Protein AF-A0A9E3TH53-F1 (afdb_monomer)

Sequence (120 aa):
MERDLADSEAEGLSPDWRMNIAYNAALQAATAALAAAGYRASRDQHHYRVIQSLRETLRIDVQTANTFDAFRKKRNVTGYERIGLVSDADAEAMRALAVILRDDVVTWLKKNHTDLLKGP

pLDDT: mean 90.31, std 11.86, range [47.09, 98.12]

Solvent-accessible surface area (backbone atoms only — not comparable to full-atom values): 6551 Å² total; per-residue (Å²): 73,70,66,31,52,57,59,33,67,46,85,92,60,51,32,56,53,22,24,52,33,11,46,50,15,28,51,46,33,37,44,49,48,40,42,73,74,73,47,78,68,57,83,72,64,35,68,61,49,33,50,57,46,35,47,72,72,74,58,51,55,70,65,62,44,48,54,54,52,48,52,56,52,51,55,61,52,47,72,76,81,43,85,79,82,46,43,65,66,52,18,50,51,37,36,53,51,20,52,52,45,39,54,52,40,54,52,48,38,63,72,77,40,53,73,78,70,54,72,134

Structure (mmCIF, N/CA/C/O backbone):
data_AF-A0A9E3TH53-F1
#
_entry.id   AF-A0A9E3TH53-F1
#
loop_
_atom_site.group_PDB
_atom_site.id
_atom_site.type_symbol
_atom_site.label_atom_id
_atom_site.label_alt_id
_atom_site.label_comp_id
_atom_site.label_asym_id
_atom_site.label_entity_id
_atom_site.label_seq_id
_atom_site.pdbx_PDB_ins_code
_atom_site.Cartn_x
_atom_site.Cartn_y
_atom_site.Cartn_z
_atom_site.occupancy
_atom_site.B_iso_or_equiv
_atom_site.auth_seq_id
_atom_site.auth_comp_id
_atom_site.auth_asym_id
_atom_site.auth_atom_id
_atom_site.pdbx_PDB_model_num
ATOM 1 N N . MET A 1 1 ? -1.826 -10.739 -2.058 1.00 86.12 1 MET A N 1
ATOM 2 C CA . MET A 1 1 ? -2.607 -9.497 -2.199 1.00 86.12 1 MET A CA 1
ATOM 3 C C . MET A 1 1 ? -4.096 -9.794 -2.308 1.00 86.12 1 MET A C 1
ATOM 5 O O . MET A 1 1 ? -4.820 -9.266 -1.486 1.00 86.12 1 MET A O 1
ATOM 9 N N . GLU A 1 2 ? -4.548 -10.686 -3.202 1.00 91.06 2 GLU A N 1
ATOM 10 C CA . GLU A 1 2 ? -5.984 -11.026 -3.350 1.00 91.06 2 GLU A CA 1
ATOM 11 C C . GLU A 1 2 ? -6.641 -11.532 -2.062 1.00 91.06 2 GLU A C 1
ATOM 13 O O . GLU A 1 2 ? -7.667 -11.006 -1.651 1.00 91.06 2 GLU A O 1
ATOM 18 N N . ARG A 1 3 ? -6.013 -12.510 -1.390 1.00 94.19 3 ARG A N 1
ATOM 19 C CA . ARG A 1 3 ? -6.506 -13.035 -0.109 1.00 94.19 3 ARG A CA 1
ATOM 20 C C . ARG A 1 3 ? -6.667 -11.918 0.922 1.00 94.19 3 ARG A C 1
ATOM 22 O O . ARG A 1 3 ? -7.729 -11.773 1.494 1.00 94.19 3 ARG A O 1
ATOM 29 N N . ASP A 1 4 ? -5.629 -11.107 1.107 1.00 93.44 4 ASP A N 1
ATOM 30 C CA . ASP A 1 4 ? -5.655 -10.025 2.089 1.00 93.44 4 ASP A CA 1
ATOM 31 C C . ASP A 1 4 ? -6.715 -8.957 1.720 1.00 93.44 4 ASP A C 1
ATOM 33 O O . ASP A 1 4 ? -7.422 -8.473 2.594 1.00 93.44 4 ASP A O 1
ATOM 37 N N . LEU A 1 5 ? -6.918 -8.619 0.439 1.00 93.19 5 LEU A N 1
ATOM 38 C CA . LEU A 1 5 ? -8.022 -7.728 0.041 1.00 93.19 5 LEU A CA 1
ATOM 39 C C . LEU A 1 5 ? -9.395 -8.310 0.404 1.00 93.19 5 LEU A C 1
ATOM 41 O O . LEU A 1 5 ? -10.224 -7.579 0.943 1.00 93.19 5 LEU A O 1
ATOM 45 N N . ALA A 1 6 ? -9.613 -9.604 0.166 1.00 93.50 6 ALA A N 1
ATOM 46 C CA . ALA A 1 6 ? -10.859 -10.277 0.528 1.00 93.50 6 ALA A CA 1
ATOM 47 C C . ALA A 1 6 ? -11.051 -10.351 2.054 1.00 93.50 6 ALA A C 1
ATOM 49 O O . ALA A 1 6 ? -12.108 -10.000 2.571 1.00 93.50 6 ALA A O 1
ATOM 50 N N . ASP A 1 7 ? -10.007 -10.731 2.790 1.00 93.06 7 ASP A N 1
ATOM 51 C CA . ASP A 1 7 ? -10.038 -10.841 4.251 1.00 93.06 7 ASP A CA 1
ATOM 52 C C . ASP A 1 7 ? -10.275 -9.478 4.919 1.00 93.06 7 ASP A C 1
ATOM 54 O O . ASP A 1 7 ? -10.874 -9.409 5.990 1.00 93.06 7 ASP A O 1
ATOM 58 N N . SER A 1 8 ? -9.845 -8.375 4.289 1.00 93.19 8 SER A N 1
ATOM 59 C CA . SER A 1 8 ? -10.056 -7.018 4.814 1.00 93.19 8 SER A CA 1
ATOM 60 C C . SER A 1 8 ? -11.531 -6.593 4.865 1.00 93.19 8 SER A C 1
ATOM 62 O O . SER A 1 8 ? -11.848 -5.595 5.511 1.00 93.19 8 SER A O 1
ATOM 64 N N . GLU A 1 9 ? -12.430 -7.347 4.226 1.00 92.25 9 GLU A N 1
ATOM 65 C CA . GLU A 1 9 ? -13.881 -7.119 4.223 1.00 92.25 9 GLU A CA 1
ATOM 66 C C . GLU A 1 9 ? -14.646 -8.056 5.163 1.00 92.25 9 GLU A C 1
ATOM 68 O O . GLU A 1 9 ? -15.870 -7.961 5.249 1.00 92.25 9 GLU A O 1
ATOM 73 N N . ALA A 1 10 ? -13.961 -8.954 5.878 1.00 93.00 10 ALA A N 1
ATOM 74 C CA . ALA A 1 10 ? -14.636 -9.897 6.758 1.00 93.00 10 ALA A CA 1
ATOM 75 C C . ALA A 1 10 ? -15.443 -9.176 7.856 1.00 93.00 10 ALA A C 1
ATOM 77 O O . ALA A 1 10 ? -14.973 -8.234 8.506 1.00 93.00 10 ALA A O 1
ATOM 78 N N . GLU A 1 11 ? -16.671 -9.649 8.075 1.00 90.69 11 GLU A N 1
ATOM 79 C CA . GLU A 1 11 ? -17.563 -9.111 9.098 1.00 90.69 11 GLU A CA 1
ATOM 80 C C . GLU A 1 11 ? -16.969 -9.276 10.505 1.00 90.69 11 GLU A C 1
ATOM 82 O O . GLU A 1 11 ? -16.278 -10.248 10.814 1.00 90.69 11 GLU A O 1
ATOM 87 N N . GLY A 1 12 ? -17.241 -8.307 11.381 1.00 91.19 12 GLY A N 1
ATOM 88 C CA . GLY A 1 12 ? -16.764 -8.321 12.768 1.00 91.19 12 GLY A CA 1
ATOM 89 C C . GLY A 1 12 ? -15.309 -7.878 12.963 1.00 91.19 12 GLY A C 1
ATOM 90 O O . GLY A 1 12 ? -14.857 -7.792 14.106 1.00 91.19 12 GLY A O 1
ATOM 91 N N . LEU A 1 13 ? -14.575 -7.544 11.896 1.00 91.81 13 LEU A N 1
ATOM 92 C CA . LEU A 1 13 ? -13.237 -6.966 12.019 1.00 91.81 13 LEU A CA 1
ATOM 93 C C . LEU A 1 13 ? -13.280 -5.504 12.481 1.00 91.81 13 LEU A C 1
ATOM 95 O O . LEU A 1 13 ? -13.976 -4.659 11.906 1.00 91.81 13 LEU A O 1
ATOM 99 N N . SER A 1 14 ? -12.440 -5.178 13.468 1.00 92.25 14 SER A N 1
ATOM 100 C CA . SER A 1 14 ? -12.214 -3.784 13.852 1.00 92.25 14 SER A CA 1
ATOM 101 C C . SER A 1 14 ? -11.596 -2.987 12.691 1.00 92.25 14 SER A C 1
ATOM 103 O O . SER A 1 14 ? -10.918 -3.569 11.833 1.00 92.25 14 SER A O 1
ATOM 105 N N . PRO A 1 15 ? -11.774 -1.654 12.657 1.00 93.06 15 PRO A N 1
ATOM 106 C CA . PRO A 1 15 ? -11.142 -0.812 11.642 1.00 93.06 15 PRO A CA 1
ATOM 107 C C . PRO A 1 15 ? -9.618 -0.989 11.594 1.00 93.06 15 PRO A C 1
ATOM 109 O O . PRO A 1 15 ? -9.043 -1.063 10.510 1.00 93.06 15 PRO A O 1
ATOM 112 N N . ASP A 1 16 ? -8.963 -1.144 12.751 1.00 91.56 16 ASP A N 1
ATOM 113 C CA . ASP A 1 16 ? -7.524 -1.408 12.839 1.00 91.56 16 ASP A CA 1
ATOM 114 C C . ASP A 1 16 ? -7.123 -2.680 12.080 1.00 91.56 16 ASP A C 1
ATOM 116 O O . ASP A 1 16 ? -6.144 -2.678 11.330 1.00 91.56 16 ASP A O 1
ATOM 120 N N . TRP A 1 17 ? -7.881 -3.770 12.245 1.00 93.62 17 TRP A N 1
ATOM 121 C CA . TRP A 1 17 ? -7.606 -5.026 11.549 1.00 93.62 17 TRP A CA 1
ATOM 122 C C . TRP A 1 17 ? -7.847 -4.909 10.051 1.00 93.62 17 TRP A C 1
ATOM 124 O O . TRP A 1 17 ? -6.968 -5.296 9.278 1.00 93.62 17 TRP A O 1
ATOM 134 N N . ARG A 1 18 ? -8.968 -4.312 9.634 1.00 95.62 18 ARG A N 1
ATOM 135 C CA . ARG A 1 18 ? -9.259 -4.085 8.210 1.00 95.62 18 ARG A CA 1
ATOM 136 C C . ARG A 1 18 ? -8.170 -3.255 7.537 1.00 95.62 18 ARG A C 1
ATOM 138 O O . ARG A 1 18 ? -7.629 -3.671 6.513 1.00 95.62 18 ARG A O 1
ATOM 145 N N . MET A 1 19 ? -7.75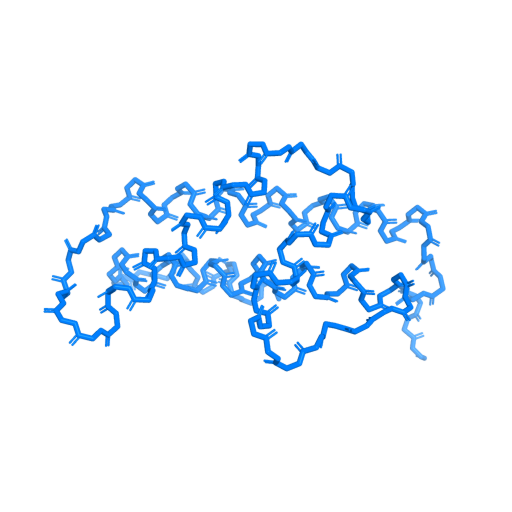9 -2.148 8.162 1.00 95.56 19 MET A N 1
ATOM 146 C CA . MET A 1 19 ? -6.664 -1.308 7.669 1.00 95.56 19 MET A CA 1
ATOM 147 C C . MET A 1 19 ? -5.343 -2.085 7.588 1.00 95.56 19 MET A C 1
ATOM 149 O O . MET A 1 19 ? -4.640 -1.998 6.584 1.00 95.56 19 MET A O 1
ATOM 153 N N . ASN A 1 20 ? -4.991 -2.860 8.619 1.00 94.94 20 ASN A N 1
ATOM 154 C CA . ASN A 1 20 ? -3.742 -3.627 8.647 1.00 94.94 20 ASN A CA 1
ATOM 155 C C . ASN A 1 20 ? -3.683 -4.709 7.567 1.00 94.94 20 ASN A C 1
ATOM 157 O O . ASN A 1 20 ? -2.631 -4.914 6.958 1.00 94.94 20 ASN A O 1
ATOM 161 N N . ILE A 1 21 ? -4.796 -5.399 7.333 1.00 96.50 21 ILE A N 1
ATOM 162 C CA . ILE A 1 21 ? -4.896 -6.434 6.309 1.00 96.50 21 ILE A CA 1
ATOM 163 C C . ILE A 1 21 ? -4.823 -5.791 4.912 1.00 96.50 21 ILE A C 1
ATOM 165 O O . ILE A 1 21 ? -3.999 -6.206 4.095 1.00 96.50 21 ILE A O 1
ATOM 169 N N . ALA A 1 22 ? -5.574 -4.712 4.663 1.00 97.81 22 ALA A N 1
ATOM 170 C CA . ALA A 1 22 ? -5.500 -3.960 3.408 1.00 97.81 22 ALA A CA 1
ATOM 171 C C . ALA A 1 22 ? -4.088 -3.402 3.137 1.00 97.81 22 ALA A C 1
ATOM 173 O O . ALA A 1 22 ? -3.561 -3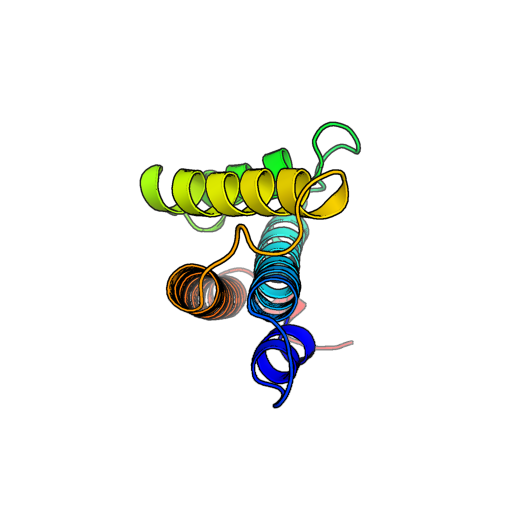.506 2.027 1.00 97.81 22 ALA A O 1
ATOM 174 N N . TYR A 1 23 ? -3.423 -2.878 4.170 1.00 97.62 23 TYR A N 1
ATOM 175 C CA . TYR A 1 23 ? -2.035 -2.425 4.094 1.00 97.62 23 TYR A CA 1
ATOM 176 C C . TYR A 1 23 ? -1.084 -3.556 3.666 1.00 97.62 23 TYR A C 1
ATOM 178 O O . TYR A 1 23 ? -0.212 -3.347 2.819 1.00 97.62 23 TYR A O 1
ATOM 186 N N . ASN A 1 24 ? -1.247 -4.765 4.216 1.00 97.44 24 ASN A N 1
ATOM 187 C CA . ASN A 1 24 ? -0.433 -5.921 3.831 1.00 97.44 24 ASN A CA 1
ATOM 188 C C . ASN A 1 24 ? -0.648 -6.305 2.362 1.00 97.44 24 ASN A C 1
ATOM 190 O O . ASN A 1 24 ? 0.327 -6.609 1.669 1.00 97.44 24 ASN A O 1
ATOM 194 N N . ALA A 1 25 ? -1.888 -6.231 1.865 1.00 97.94 25 ALA A N 1
ATOM 195 C CA . ALA A 1 25 ? -2.185 -6.471 0.458 1.00 97.94 25 ALA A CA 1
ATOM 196 C C . ALA A 1 25 ? -1.428 -5.493 -0.456 1.00 97.94 25 ALA A C 1
ATOM 198 O O . ALA A 1 25 ? -0.743 -5.923 -1.389 1.00 97.94 25 ALA A O 1
ATOM 199 N N . ALA A 1 26 ? -1.491 -4.196 -0.140 1.00 98.06 26 ALA A N 1
ATOM 200 C CA . ALA A 1 26 ? -0.787 -3.145 -0.870 1.00 98.06 26 ALA A CA 1
ATOM 201 C C . ALA A 1 26 ? 0.740 -3.333 -0.825 1.00 98.06 26 ALA A C 1
ATOM 203 O O . ALA A 1 26 ? 1.429 -3.185 -1.836 1.00 98.06 26 ALA A O 1
ATOM 204 N N . LEU A 1 27 ? 1.288 -3.708 0.338 1.00 97.75 27 LEU A N 1
ATOM 205 C CA . LEU A 1 27 ? 2.727 -3.918 0.499 1.00 97.75 27 LEU A CA 1
ATOM 206 C C . LEU A 1 27 ? 3.213 -5.121 -0.319 1.00 97.75 27 LEU A C 1
ATOM 208 O O . LEU A 1 27 ? 4.291 -5.069 -0.914 1.00 97.75 27 LEU A O 1
ATOM 212 N N . GLN A 1 28 ? 2.422 -6.194 -0.381 1.00 97.25 28 GLN A N 1
ATOM 213 C CA . GLN A 1 28 ? 2.717 -7.349 -1.229 1.00 97.25 28 GLN A CA 1
ATOM 214 C C . GLN A 1 28 ? 2.689 -6.981 -2.715 1.00 97.25 28 GLN A C 1
ATOM 216 O O . GLN A 1 28 ? 3.577 -7.414 -3.447 1.00 97.25 28 GLN A O 1
ATOM 221 N N . ALA A 1 29 ? 1.728 -6.161 -3.156 1.00 97.06 29 ALA A N 1
ATOM 222 C CA . ALA A 1 29 ? 1.682 -5.662 -4.531 1.00 97.06 29 ALA A CA 1
ATOM 223 C C . ALA A 1 29 ? 2.941 -4.851 -4.876 1.00 97.06 29 ALA A C 1
ATOM 225 O O . ALA A 1 29 ? 3.623 -5.142 -5.858 1.00 97.06 29 ALA A O 1
ATOM 226 N N . ALA A 1 30 ? 3.322 -3.911 -4.009 1.00 97.38 30 ALA A N 1
ATOM 227 C CA . ALA A 1 30 ? 4.533 -3.116 -4.182 1.00 97.38 30 ALA A CA 1
ATOM 228 C C . ALA A 1 30 ? 5.814 -3.969 -4.190 1.00 97.38 30 ALA A C 1
ATOM 230 O O . ALA A 1 30 ? 6.712 -3.754 -5.004 1.00 97.38 30 ALA A O 1
ATOM 231 N N . THR A 1 31 ? 5.886 -4.978 -3.319 1.00 97.00 31 THR A N 1
ATOM 232 C CA . THR A 1 31 ? 7.018 -5.915 -3.264 1.00 97.00 31 THR A CA 1
ATOM 233 C C . THR A 1 31 ? 7.111 -6.753 -4.537 1.00 97.00 31 THR A C 1
ATOM 235 O O . THR A 1 31 ? 8.211 -6.961 -5.045 1.00 97.00 31 THR A O 1
ATOM 238 N N . ALA A 1 32 ? 5.975 -7.208 -5.073 1.00 95.50 32 ALA A N 1
ATOM 239 C CA . ALA A 1 32 ? 5.928 -7.954 -6.327 1.00 95.50 32 ALA A CA 1
ATOM 240 C C . ALA A 1 32 ? 6.414 -7.101 -7.506 1.00 95.50 32 ALA A C 1
ATOM 242 O O . ALA A 1 32 ? 7.239 -7.569 -8.286 1.00 95.50 32 ALA A O 1
ATOM 243 N N . ALA A 1 33 ? 5.979 -5.840 -7.597 1.00 96.31 33 ALA A N 1
ATOM 244 C CA . ALA A 1 33 ? 6.461 -4.914 -8.621 1.00 96.31 33 ALA A CA 1
ATOM 245 C C . ALA A 1 33 ? 7.976 -4.680 -8.522 1.00 96.31 33 ALA A C 1
ATOM 247 O O . ALA A 1 33 ? 8.678 -4.715 -9.531 1.00 96.31 33 ALA A O 1
ATOM 248 N N . LEU A 1 34 ? 8.498 -4.497 -7.304 1.00 96.75 34 LEU A N 1
ATOM 249 C CA . LEU A 1 34 ? 9.933 -4.330 -7.079 1.00 96.75 34 LEU A CA 1
ATOM 250 C C . LEU A 1 34 ? 10.736 -5.572 -7.497 1.00 96.75 34 LEU A 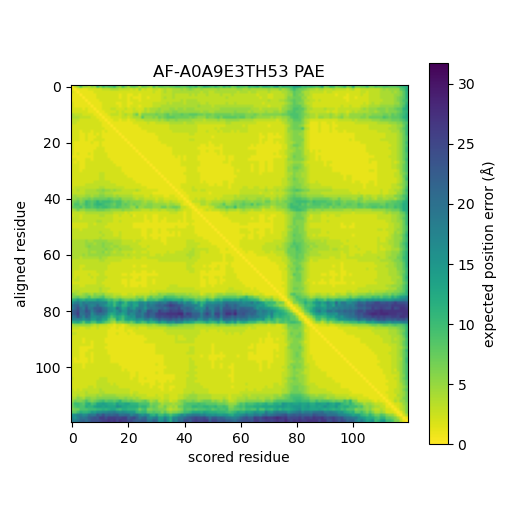C 1
ATOM 252 O O . LEU A 1 34 ? 11.770 -5.445 -8.152 1.00 96.75 34 LEU A O 1
ATOM 256 N N . ALA A 1 35 ? 10.246 -6.761 -7.139 1.00 95.69 35 ALA A N 1
ATOM 257 C CA . ALA A 1 35 ? 10.872 -8.029 -7.497 1.00 95.69 35 ALA A CA 1
ATOM 258 C C . ALA A 1 35 ? 10.847 -8.279 -9.010 1.00 95.69 35 ALA A C 1
ATOM 260 O O . ALA A 1 35 ? 11.862 -8.674 -9.576 1.00 95.69 35 ALA A O 1
ATOM 261 N N . ALA A 1 36 ? 9.723 -7.998 -9.672 1.00 95.25 36 ALA A N 1
ATOM 262 C CA . ALA A 1 36 ? 9.590 -8.106 -11.123 1.00 95.25 36 ALA A CA 1
ATOM 263 C C . ALA A 1 36 ? 10.519 -7.138 -11.871 1.00 95.25 36 ALA A C 1
ATOM 265 O O . ALA A 1 36 ? 11.073 -7.495 -12.907 1.00 95.25 36 ALA A O 1
ATOM 266 N N . ALA A 1 37 ? 10.778 -5.958 -11.300 1.00 94.50 37 ALA A N 1
ATOM 267 C CA . ALA A 1 37 ? 11.792 -5.031 -11.799 1.00 94.50 37 ALA A CA 1
ATOM 268 C C . ALA A 1 37 ? 13.245 -5.509 -11.563 1.00 94.50 37 ALA A C 1
ATOM 270 O O . ALA A 1 37 ? 14.181 -4.811 -11.943 1.00 94.50 37 ALA A O 1
ATOM 271 N N . GLY A 1 38 ? 13.456 -6.676 -10.942 1.00 95.19 38 GLY A N 1
ATOM 272 C CA . GLY A 1 38 ? 14.775 -7.268 -10.703 1.00 95.19 38 GLY A CA 1
ATOM 273 C C . GLY A 1 38 ? 15.456 -6.811 -9.411 1.00 95.19 38 GLY A C 1
ATOM 274 O O . GLY A 1 38 ? 16.648 -7.055 -9.224 1.00 95.19 38 GLY A O 1
ATOM 275 N N . TYR A 1 39 ? 14.725 -6.160 -8.503 1.00 95.75 39 TYR A N 1
ATOM 276 C CA . TYR A 1 39 ? 15.283 -5.588 -7.279 1.00 95.75 39 TYR A CA 1
ATOM 277 C C . TYR A 1 39 ? 14.705 -6.221 -6.013 1.00 95.75 39 TYR A C 1
ATOM 279 O O . TYR A 1 39 ? 13.636 -6.827 -5.990 1.00 95.75 39 TYR A O 1
ATOM 287 N N . ARG A 1 40 ? 15.409 -6.022 -4.897 1.00 93.56 40 ARG A N 1
ATOM 288 C CA . ARG A 1 40 ? 14.936 -6.375 -3.558 1.00 93.56 40 ARG A CA 1
ATOM 289 C C . ARG A 1 40 ? 15.243 -5.237 -2.598 1.00 93.56 40 ARG A C 1
ATOM 291 O O . ARG A 1 40 ? 16.359 -4.724 -2.579 1.00 93.56 40 ARG A O 1
ATOM 298 N N . ALA A 1 41 ? 14.271 -4.863 -1.773 1.00 93.12 41 ALA A N 1
ATOM 299 C CA . ALA A 1 41 ? 14.501 -3.873 -0.731 1.00 93.12 41 ALA A CA 1
ATOM 300 C C . ALA A 1 41 ? 15.458 -4.419 0.344 1.00 93.12 41 ALA A C 1
ATOM 302 O O . ALA A 1 41 ? 15.344 -5.575 0.766 1.00 93.12 41 ALA A O 1
ATOM 303 N N . SER A 1 42 ? 16.364 -3.558 0.817 1.00 90.81 42 SER A N 1
ATOM 304 C CA . SER A 1 42 ? 17.184 -3.807 2.010 1.00 90.81 42 SER A CA 1
ATOM 305 C C . SER A 1 42 ? 16.310 -4.173 3.221 1.00 90.81 42 SER A C 1
ATOM 307 O O . SER A 1 42 ? 15.116 -3.859 3.275 1.00 90.81 42 SER A O 1
ATOM 309 N N . ARG A 1 43 ? 16.913 -4.859 4.200 1.00 86.38 43 ARG A N 1
ATOM 310 C CA . ARG A 1 43 ? 16.241 -5.229 5.456 1.00 86.38 43 ARG A CA 1
ATOM 311 C C . ARG A 1 43 ? 15.984 -4.015 6.353 1.00 86.38 43 ARG A C 1
ATOM 313 O O . ARG A 1 43 ? 15.009 -4.020 7.099 1.00 86.38 43 ARG A O 1
ATOM 320 N N . ASP A 1 44 ? 16.821 -2.980 6.279 1.00 90.69 44 ASP A N 1
ATOM 321 C CA . ASP A 1 44 ? 16.584 -1.734 7.011 1.00 90.69 44 ASP A CA 1
ATOM 322 C C . ASP A 1 44 ? 15.404 -0.970 6.395 1.00 90.69 44 ASP A C 1
ATOM 324 O O . ASP A 1 44 ? 15.299 -0.850 5.174 1.00 90.69 44 ASP A O 1
ATOM 328 N N 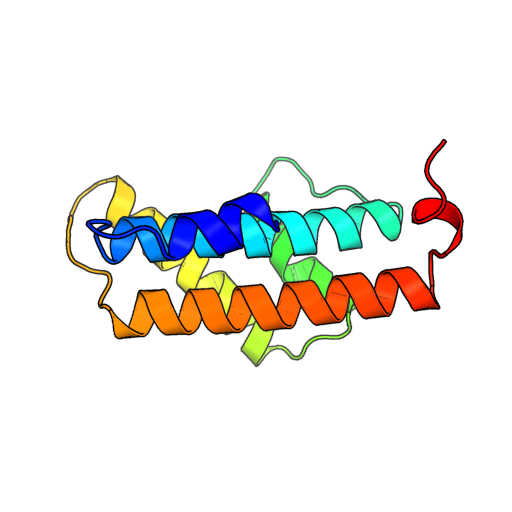. GLN A 1 45 ? 14.502 -0.455 7.237 1.00 89.00 45 GLN A N 1
ATOM 329 C CA . GLN A 1 45 ? 13.352 0.342 6.788 1.00 89.00 45 GLN A CA 1
ATOM 330 C C . GLN A 1 45 ? 12.573 -0.322 5.634 1.00 89.00 45 GLN A C 1
ATOM 332 O O . GLN A 1 45 ? 12.111 0.347 4.709 1.00 89.00 45 GLN A O 1
ATOM 337 N N . HIS A 1 46 ? 12.433 -1.653 5.689 1.00 93.19 46 HIS A N 1
ATOM 338 C CA . HIS A 1 46 ? 11.980 -2.478 4.568 1.00 93.19 46 HIS A CA 1
ATOM 339 C C . HIS A 1 46 ? 10.694 -1.953 3.911 1.00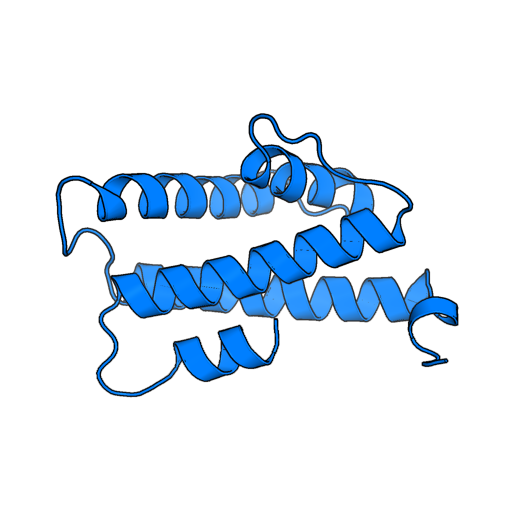 93.19 46 HIS A C 1
ATOM 341 O O . HIS A 1 46 ? 10.674 -1.691 2.711 1.00 93.19 46 HIS A O 1
ATOM 347 N N . HIS A 1 47 ? 9.645 -1.713 4.705 1.00 95.94 47 HIS A N 1
ATOM 348 C CA . HIS A 1 47 ? 8.356 -1.232 4.196 1.00 95.94 47 HIS A CA 1
ATOM 349 C C . HIS A 1 47 ? 8.480 0.137 3.525 1.00 95.94 47 HIS A C 1
ATOM 351 O O . HIS A 1 47 ? 7.941 0.343 2.445 1.00 95.94 47 HIS A O 1
ATOM 357 N N . TYR A 1 48 ? 9.214 1.062 4.146 1.00 95.62 48 TYR A N 1
ATOM 358 C CA . TYR A 1 48 ? 9.429 2.393 3.588 1.00 95.62 48 TYR A CA 1
ATOM 359 C C . TYR A 1 48 ? 10.114 2.307 2.220 1.00 95.62 48 TYR A C 1
ATOM 361 O O . TYR A 1 48 ? 9.654 2.920 1.261 1.00 95.62 48 TYR A O 1
ATOM 369 N N . ARG A 1 49 ? 11.169 1.491 2.099 1.00 96.25 49 ARG A N 1
ATOM 370 C CA . ARG A 1 49 ? 11.895 1.313 0.833 1.00 96.25 49 ARG A CA 1
ATOM 371 C C . ARG A 1 49 ? 11.025 0.675 -0.249 1.00 96.25 49 ARG A C 1
ATOM 373 O O . ARG A 1 49 ? 11.065 1.128 -1.389 1.00 96.25 49 ARG A O 1
ATOM 380 N N . VAL A 1 50 ? 10.221 -0.329 0.105 1.00 97.56 50 VAL A N 1
ATOM 381 C CA . VAL A 1 50 ? 9.255 -0.940 -0.822 1.00 97.56 50 VAL A CA 1
ATOM 382 C C . VAL A 1 50 ? 8.248 0.103 -1.318 1.00 97.56 50 VAL A C 1
ATOM 384 O O . VAL A 1 50 ? 8.056 0.224 -2.523 1.00 97.56 50 VAL A O 1
ATOM 387 N N . ILE A 1 51 ? 7.668 0.912 -0.426 1.00 97.31 51 ILE A N 1
ATOM 388 C CA . ILE A 1 51 ? 6.705 1.962 -0.797 1.00 97.31 51 ILE A CA 1
ATOM 389 C C . ILE A 1 51 ? 7.350 2.995 -1.727 1.00 97.31 51 ILE A C 1
ATOM 391 O O . ILE A 1 51 ? 6.799 3.306 -2.779 1.00 97.31 51 ILE A O 1
ATOM 395 N N . GLN A 1 52 ? 8.535 3.504 -1.381 1.00 96.31 52 GLN A N 1
ATOM 396 C CA . GLN A 1 52 ? 9.213 4.512 -2.203 1.00 96.31 52 GLN A CA 1
ATOM 397 C C . GLN A 1 52 ? 9.581 3.986 -3.591 1.00 96.31 52 GLN A C 1
ATOM 399 O O . GLN A 1 52 ? 9.550 4.745 -4.558 1.00 96.31 52 GLN A O 1
ATOM 404 N N . SER A 1 53 ? 9.867 2.688 -3.713 1.00 96.69 53 SER A N 1
ATOM 405 C CA . SER A 1 53 ? 10.202 2.084 -5.003 1.00 96.69 53 SER A CA 1
ATOM 406 C C . SER A 1 53 ? 9.073 2.149 -6.034 1.00 96.69 53 SER A C 1
ATOM 408 O O . SER A 1 53 ? 9.352 2.153 -7.231 1.00 96.69 53 SER A O 1
ATOM 410 N N . LEU A 1 54 ? 7.815 2.291 -5.599 1.00 96.69 54 LEU A N 1
ATOM 411 C CA . LEU A 1 54 ? 6.666 2.426 -6.498 1.00 96.69 54 LEU A CA 1
ATOM 412 C C . LEU A 1 54 ? 6.762 3.655 -7.409 1.00 96.69 54 LEU A C 1
ATOM 414 O O . LEU A 1 54 ? 6.242 3.648 -8.523 1.00 96.69 54 LEU A O 1
ATOM 418 N N . ARG A 1 55 ? 7.456 4.707 -6.961 1.00 96.19 55 ARG A N 1
ATOM 419 C CA . ARG A 1 55 ? 7.709 5.909 -7.769 1.00 96.19 55 ARG A CA 1
ATOM 420 C C . ARG A 1 55 ? 8.642 5.631 -8.948 1.00 96.19 55 ARG A C 1
ATOM 422 O O . ARG A 1 55 ? 8.601 6.348 -9.943 1.00 96.19 55 ARG A O 1
ATOM 429 N N . GLU A 1 56 ? 9.459 4.586 -8.852 1.00 94.69 56 GLU A N 1
ATOM 430 C CA . GLU A 1 56 ? 10.354 4.159 -9.926 1.00 94.69 56 GLU A CA 1
ATOM 431 C C . GLU A 1 56 ? 9.725 3.074 -10.801 1.00 94.69 56 GLU A C 1
ATOM 433 O O . GLU A 1 56 ? 9.842 3.145 -12.023 1.00 94.69 56 GLU A O 1
ATOM 438 N N . THR A 1 57 ? 9.022 2.106 -10.202 1.00 93.62 57 THR A N 1
ATOM 439 C CA . THR A 1 57 ? 8.419 0.981 -10.936 1.00 93.62 57 THR A CA 1
ATOM 440 C C . THR A 1 57 ? 7.123 1.376 -11.642 1.00 93.62 57 THR A C 1
ATOM 442 O O . THR A 1 57 ? 7.022 1.274 -12.864 1.00 93.62 57 THR A O 1
ATOM 445 N N . LEU A 1 58 ? 6.145 1.871 -10.882 1.00 93.62 58 LEU A N 1
ATOM 446 C CA . LEU A 1 58 ? 4.808 2.237 -11.361 1.00 93.62 58 LEU A CA 1
ATOM 447 C C . LEU A 1 58 ? 4.686 3.716 -11.735 1.00 93.62 58 LEU A C 1
ATOM 449 O O . LEU A 1 58 ? 3.666 4.117 -12.283 1.00 93.62 58 LEU A O 1
ATOM 453 N N . ARG A 1 59 ? 5.707 4.532 -11.440 1.00 94.81 59 ARG A N 1
ATOM 454 C CA . ARG A 1 59 ? 5.676 5.992 -11.636 1.00 94.81 59 ARG A CA 1
ATOM 455 C C . ARG A 1 59 ? 4.508 6.671 -10.909 1.00 94.81 59 ARG A C 1
ATOM 457 O O . ARG A 1 59 ? 4.016 7.695 -11.376 1.00 94.81 59 ARG A O 1
ATOM 464 N N . ILE A 1 60 ? 4.096 6.130 -9.755 1.00 94.81 60 ILE A N 1
ATOM 465 C CA . ILE A 1 60 ? 3.088 6.789 -8.914 1.00 94.81 60 ILE A CA 1
ATOM 466 C C . ILE A 1 60 ? 3.588 8.163 -8.465 1.00 94.81 60 ILE A C 1
ATOM 468 O O . ILE A 1 60 ? 4.792 8.389 -8.289 1.00 94.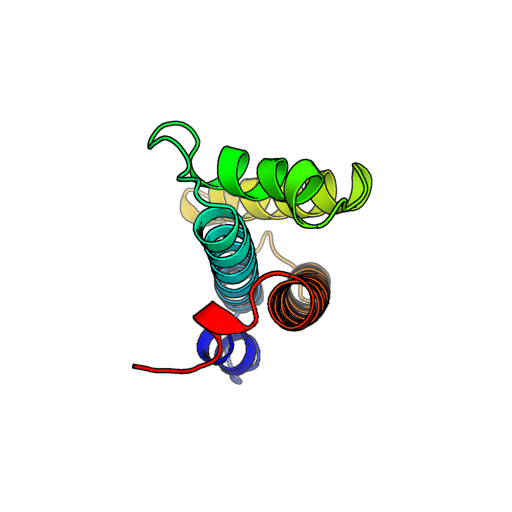81 60 ILE A O 1
ATOM 472 N N . ASP A 1 61 ? 2.656 9.080 -8.244 1.00 95.31 61 ASP A N 1
ATOM 473 C CA . ASP A 1 61 ? 2.983 10.411 -7.770 1.00 95.31 61 ASP A CA 1
ATOM 474 C C . ASP A 1 61 ? 3.434 10.401 -6.293 1.00 95.31 61 ASP A C 1
ATOM 476 O O . ASP A 1 61 ? 3.236 9.451 -5.526 1.00 95.31 61 ASP A O 1
ATOM 480 N N . VAL A 1 62 ? 4.070 11.501 -5.888 1.00 94.00 62 VAL A N 1
ATOM 481 C CA . VAL A 1 62 ? 4.606 11.673 -4.531 1.00 94.00 62 VAL A CA 1
ATOM 482 C C . VAL A 1 62 ? 3.505 11.640 -3.470 1.00 94.00 62 VAL A C 1
ATOM 484 O O . VAL A 1 62 ? 3.750 11.136 -2.375 1.00 94.00 62 VAL A O 1
ATOM 487 N N . GLN A 1 63 ? 2.306 12.148 -3.766 1.00 95.12 63 GLN A N 1
ATOM 488 C CA . GLN A 1 63 ? 1.212 12.171 -2.796 1.00 95.12 63 GLN A CA 1
ATOM 489 C C . GLN A 1 63 ? 0.687 10.765 -2.540 1.00 95.12 63 GLN A C 1
ATOM 491 O O . GLN A 1 63 ? 0.534 10.394 -1.380 1.00 95.12 63 GLN A O 1
ATOM 496 N N . THR A 1 64 ? 0.522 9.940 -3.574 1.00 95.00 64 THR A N 1
ATOM 497 C CA . THR A 1 64 ? 0.139 8.529 -3.399 1.00 95.00 64 THR A CA 1
ATOM 498 C C . THR A 1 64 ? 1.159 7.772 -2.539 1.00 95.00 64 THR A C 1
ATOM 500 O O . THR A 1 64 ? 0.785 7.088 -1.582 1.00 95.00 64 THR A O 1
ATOM 503 N N . ALA A 1 65 ? 2.459 7.954 -2.798 1.00 95.81 65 ALA A N 1
ATOM 504 C CA . ALA A 1 65 ? 3.514 7.343 -1.985 1.00 95.81 65 ALA A CA 1
ATOM 505 C C . ALA A 1 65 ? 3.503 7.841 -0.524 1.00 95.81 65 ALA A C 1
ATOM 507 O O . ALA A 1 65 ? 3.688 7.052 0.406 1.00 95.81 65 ALA A O 1
ATOM 508 N N . ASN A 1 66 ? 3.260 9.138 -0.308 1.00 95.56 66 ASN A N 1
ATOM 509 C CA . ASN A 1 66 ? 3.171 9.734 1.026 1.00 95.56 66 ASN A CA 1
ATOM 510 C C . ASN A 1 66 ? 1.945 9.241 1.800 1.00 95.56 66 ASN A C 1
ATOM 512 O O . ASN A 1 66 ? 2.068 8.927 2.983 1.00 95.56 66 ASN A O 1
ATOM 516 N N . THR A 1 67 ? 0.789 9.129 1.143 1.00 95.88 67 THR A N 1
ATOM 517 C CA .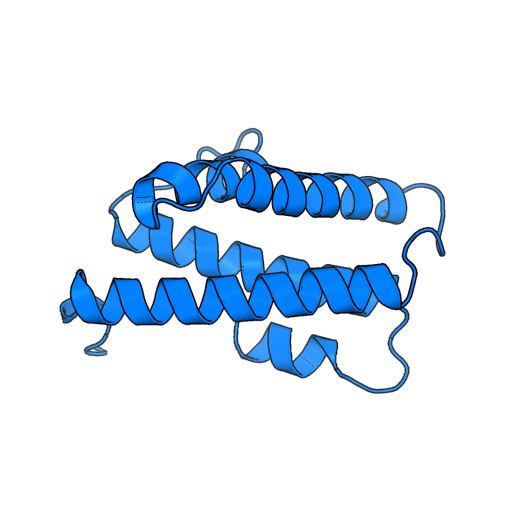 THR A 1 67 ? -0.433 8.558 1.724 1.00 95.88 67 THR A CA 1
ATOM 518 C C . THR A 1 67 ? -0.185 7.123 2.177 1.00 95.88 67 THR A C 1
ATOM 520 O O . THR A 1 67 ? -0.511 6.763 3.309 1.00 95.88 67 THR A O 1
ATOM 523 N N . PHE A 1 68 ? 0.482 6.312 1.351 1.00 97.44 68 PHE A N 1
ATOM 524 C CA . PHE A 1 68 ? 0.811 4.942 1.731 1.00 97.44 68 PHE A CA 1
ATOM 525 C C . PHE A 1 68 ? 1.782 4.884 2.931 1.00 97.44 68 PHE A C 1
ATOM 527 O O . PHE A 1 68 ? 1.581 4.119 3.879 1.00 97.44 68 PHE A O 1
ATOM 534 N N . ASP A 1 69 ? 2.809 5.740 2.952 1.00 96.06 69 ASP A N 1
ATOM 535 C CA . ASP A 1 69 ? 3.730 5.842 4.092 1.00 96.06 69 ASP A CA 1
ATOM 536 C C . ASP A 1 69 ? 3.041 6.344 5.377 1.00 96.06 69 ASP A C 1
ATOM 538 O O . ASP A 1 69 ? 3.406 5.935 6.483 1.00 96.06 69 ASP A O 1
ATOM 542 N N . ALA A 1 70 ? 2.017 7.193 5.258 1.00 94.94 70 ALA A N 1
ATOM 543 C CA . ALA A 1 70 ? 1.216 7.639 6.394 1.00 94.94 70 ALA A CA 1
ATOM 544 C C . ALA A 1 70 ? 0.449 6.470 7.033 1.00 94.94 70 ALA A C 1
ATOM 546 O O . ALA A 1 70 ? 0.499 6.311 8.256 1.00 94.94 70 ALA A O 1
ATOM 547 N N . PHE A 1 71 ? -0.158 5.589 6.231 1.00 95.62 71 PHE A N 1
ATOM 548 C CA . PHE A 1 71 ? -0.787 4.367 6.746 1.00 95.62 71 PHE A CA 1
ATOM 549 C C . PHE A 1 71 ? 0.219 3.420 7.409 1.00 95.62 71 PHE A C 1
ATOM 551 O O . PHE A 1 71 ? -0.070 2.869 8.474 1.00 95.62 71 PHE A O 1
ATOM 558 N N . ARG A 1 72 ? 1.442 3.296 6.867 1.00 94.31 72 ARG A N 1
ATOM 559 C CA . ARG A 1 72 ? 2.528 2.540 7.524 1.00 94.31 72 ARG A CA 1
ATOM 560 C C . ARG A 1 72 ? 2.814 3.077 8.926 1.00 94.31 72 ARG A C 1
ATOM 562 O O . ARG A 1 72 ? 2.962 2.298 9.868 1.00 94.31 72 ARG A O 1
ATOM 569 N N . LYS A 1 73 ? 2.922 4.401 9.072 1.00 91.31 73 LYS A N 1
ATOM 570 C CA . LYS A 1 73 ? 3.155 5.046 10.374 1.00 91.31 73 LYS A CA 1
ATOM 571 C C . LYS A 1 73 ? 1.976 4.817 11.314 1.00 91.31 73 LYS A C 1
ATOM 573 O O . LYS A 1 73 ? 2.197 4.435 12.458 1.00 91.31 73 LYS A O 1
ATOM 578 N N . LYS A 1 74 ? 0.744 4.974 10.821 1.00 90.12 74 LYS A N 1
ATOM 579 C CA . LYS A 1 74 ? -0.483 4.773 11.603 1.00 90.12 74 LYS A CA 1
ATOM 580 C C . LYS A 1 74 ? -0.575 3.352 12.170 1.00 90.12 74 LYS A C 1
ATOM 582 O O . LYS A 1 74 ? -0.780 3.202 13.370 1.00 90.12 74 LYS A O 1
ATOM 587 N N . ARG A 1 75 ? -0.269 2.332 11.359 1.00 85.38 75 ARG A N 1
ATOM 588 C CA . ARG A 1 75 ? -0.158 0.923 11.788 1.00 85.38 75 ARG A CA 1
ATOM 589 C C . ARG A 1 75 ? 0.873 0.694 12.899 1.00 85.38 75 ARG A C 1
ATOM 591 O O . ARG A 1 75 ? 0.682 -0.158 13.764 1.00 85.38 75 ARG A O 1
ATOM 598 N N . ASN A 1 76 ? 1.994 1.412 12.872 1.00 76.94 76 ASN A N 1
ATOM 599 C CA . ASN A 1 76 ? 3.028 1.255 13.898 1.00 76.94 76 ASN A CA 1
ATOM 600 C C . ASN A 1 76 ? 2.606 1.864 15.244 1.00 76.94 76 ASN A C 1
ATOM 602 O O . ASN A 1 76 ? 3.015 1.360 16.284 1.00 76.94 76 ASN A O 1
ATOM 606 N N . VAL A 1 77 ? 1.772 2.909 15.232 1.00 69.00 77 VAL A N 1
ATOM 607 C CA . VAL A 1 77 ? 1.248 3.547 16.453 1.00 69.00 77 VAL A CA 1
ATOM 608 C C . VAL A 1 77 ? 0.155 2.692 17.109 1.00 69.00 77 VAL A C 1
ATOM 610 O O . VAL A 1 77 ? 0.103 2.583 18.332 1.00 69.00 77 VAL A O 1
ATOM 613 N N . THR A 1 78 ? -0.683 2.021 16.315 1.00 57.62 78 THR A N 1
ATOM 614 C CA . THR A 1 78 ? -1.776 1.166 16.819 1.00 57.62 78 THR A CA 1
ATOM 615 C C . THR A 1 78 ? -1.279 -0.127 17.471 1.00 57.62 78 THR A C 1
ATOM 617 O O . THR A 1 78 ? -1.987 -0.717 18.278 1.00 57.62 78 THR A O 1
ATOM 620 N N . GLY A 1 79 ? -0.066 -0.582 17.134 1.00 55.38 79 GLY A N 1
ATOM 621 C CA . GLY A 1 79 ? 0.479 -1.858 17.607 1.00 55.38 79 GLY A CA 1
ATOM 622 C C . GLY A 1 79 ? 1.042 -1.862 19.032 1.00 55.38 79 GLY A C 1
ATOM 623 O O . GLY A 1 79 ? 1.240 -2.949 19.566 1.00 55.38 79 GLY A O 1
ATOM 624 N N . TYR A 1 80 ? 1.317 -0.698 19.638 1.00 51.19 80 TYR A N 1
ATOM 625 C CA . TYR A 1 80 ? 2.044 -0.629 20.918 1.00 51.19 80 TYR A CA 1
ATOM 626 C C . TYR A 1 80 ? 1.320 0.094 22.064 1.00 51.19 80 TYR A C 1
ATOM 628 O O . TYR A 1 80 ? 1.565 -0.274 23.208 1.00 51.19 80 TYR A O 1
ATOM 636 N N . GLU A 1 81 ? 0.429 1.072 21.823 1.00 49.38 81 GLU A N 1
ATOM 637 C CA . GLU A 1 81 ? -0.110 1.876 22.945 1.00 49.38 81 GLU A CA 1
ATOM 638 C C . GLU A 1 81 ? -1.597 2.280 22.885 1.00 49.38 81 GLU A C 1
ATOM 640 O O . GLU A 1 81 ? -2.139 2.635 23.931 1.00 49.38 81 GLU A O 1
ATOM 645 N N . ARG A 1 82 ? -2.304 2.241 21.740 1.00 53.03 82 ARG A N 1
ATOM 646 C CA . ARG A 1 82 ? -3.724 2.671 21.672 1.00 53.03 82 ARG A CA 1
ATOM 647 C C . ARG A 1 82 ? -4.526 1.936 20.596 1.00 53.03 82 ARG A C 1
ATOM 649 O O . ARG A 1 82 ? -4.447 2.276 19.417 1.00 53.03 82 ARG A O 1
ATOM 656 N N . ILE A 1 83 ? -5.338 0.971 21.022 1.00 54.59 83 ILE A N 1
ATOM 657 C CA . ILE A 1 83 ? -6.423 0.396 20.212 1.00 54.59 83 ILE A CA 1
ATOM 658 C C . ILE A 1 83 ? -7.459 1.510 19.953 1.00 54.59 83 ILE A C 1
ATOM 660 O O . ILE A 1 83 ? -7.839 2.202 20.898 1.00 54.59 83 ILE A O 1
ATOM 664 N N . GLY A 1 84 ? -7.899 1.702 18.700 1.00 61.84 84 GLY A N 1
ATOM 665 C CA . GLY A 1 84 ? -8.980 2.643 18.350 1.00 61.84 84 GLY A CA 1
ATOM 666 C C . GLY A 1 84 ? -8.563 3.982 17.721 1.00 61.84 84 GLY A C 1
ATOM 667 O O . GLY A 1 84 ? -9.361 4.916 17.697 1.00 61.84 84 GLY A O 1
ATOM 668 N N . LEU A 1 85 ? -7.333 4.112 17.208 1.00 78.88 85 LEU A N 1
ATOM 669 C CA . LEU A 1 85 ? -6.899 5.302 16.443 1.00 78.88 85 LEU A CA 1
ATOM 670 C C . LEU A 1 85 ? -7.258 5.238 14.949 1.00 78.88 85 LEU A C 1
ATOM 672 O O . LEU A 1 85 ? -7.112 6.231 14.229 1.00 78.88 85 LEU A O 1
ATOM 676 N N . VAL A 1 86 ? -7.670 4.067 14.468 1.00 88.88 86 VAL A N 1
ATOM 677 C CA . VAL A 1 86 ? -8.100 3.847 13.088 1.00 88.88 86 VAL A CA 1
ATOM 678 C C . VAL A 1 86 ? -9.614 3.970 13.039 1.00 88.88 86 VAL A C 1
ATOM 680 O O . VAL A 1 86 ? -10.324 3.257 13.741 1.00 88.88 86 VAL A O 1
ATOM 683 N N . SER A 1 87 ? -10.104 4.894 12.219 1.00 92.56 87 SER A N 1
ATOM 684 C CA . SER A 1 87 ? -11.530 5.028 11.930 1.00 92.56 87 SER A CA 1
ATOM 685 C C . SER A 1 87 ? -11.949 4.097 10.791 1.00 92.56 87 SER A C 1
ATOM 687 O O . SER A 1 87 ? -11.114 3.632 10.013 1.00 92.56 87 SER A O 1
ATOM 689 N N . ASP A 1 88 ? -13.255 3.877 10.634 1.00 93.88 88 ASP A N 1
ATOM 690 C CA . ASP A 1 88 ? -13.801 3.195 9.453 1.00 93.88 88 ASP A CA 1
ATOM 691 C C . ASP A 1 88 ? -13.348 3.854 8.145 1.00 93.88 88 ASP A C 1
ATOM 693 O O . ASP A 1 88 ? -12.997 3.164 7.191 1.00 93.88 88 ASP A O 1
ATOM 697 N N . ALA A 1 89 ? -13.287 5.189 8.126 1.00 95.31 89 ALA A N 1
ATOM 698 C CA . ALA A 1 89 ? -12.835 5.954 6.971 1.00 95.31 89 ALA A CA 1
ATOM 699 C C . ALA A 1 89 ? -11.356 5.698 6.641 1.00 95.31 89 ALA A C 1
ATOM 701 O O . ALA A 1 89 ? -10.991 5.640 5.470 1.00 95.31 89 ALA A O 1
ATOM 702 N N . ASP A 1 90 ? -10.501 5.506 7.650 1.00 95.06 90 ASP A N 1
ATOM 703 C CA . ASP A 1 90 ? -9.098 5.142 7.431 1.00 95.06 90 ASP A CA 1
ATOM 704 C C . ASP A 1 90 ? -8.959 3.736 6.845 1.00 95.06 90 ASP A C 1
ATOM 706 O O . ASP A 1 90 ? -8.149 3.519 5.943 1.00 95.06 90 ASP A O 1
ATOM 710 N N . ALA A 1 91 ? -9.740 2.782 7.363 1.00 95.50 91 ALA A N 1
ATOM 711 C CA . ALA A 1 91 ? -9.747 1.415 6.861 1.00 95.50 91 ALA A CA 1
ATOM 712 C C . ALA A 1 91 ? -10.209 1.369 5.399 1.00 95.50 91 ALA A C 1
ATOM 714 O O . ALA A 1 91 ? -9.542 0.746 4.571 1.00 95.50 91 ALA A O 1
ATOM 715 N N . GLU A 1 92 ? -11.283 2.090 5.070 1.00 97.19 92 GLU A N 1
ATOM 716 C CA . GLU A 1 92 ? -11.791 2.196 3.702 1.00 97.19 92 GLU A CA 1
ATOM 717 C C . GLU A 1 92 ? -10.783 2.886 2.775 1.00 97.19 92 GLU A C 1
ATOM 719 O O . GLU A 1 92 ? -10.485 2.383 1.694 1.00 97.19 92 GLU A O 1
ATOM 724 N N . ALA A 1 93 ? -10.173 3.991 3.213 1.00 97.69 93 ALA A N 1
ATOM 725 C CA . ALA A 1 93 ? -9.170 4.699 2.423 1.00 97.69 93 ALA A CA 1
ATOM 726 C C . ALA A 1 93 ? -7.919 3.842 2.154 1.00 97.69 93 ALA A C 1
ATOM 728 O O . ALA A 1 93 ? -7.400 3.839 1.034 1.00 97.69 93 ALA A O 1
ATOM 729 N N . MET A 1 94 ? -7.444 3.078 3.145 1.00 97.75 94 MET A N 1
ATOM 730 C CA . MET A 1 94 ? -6.336 2.138 2.944 1.00 97.75 94 MET A CA 1
ATOM 731 C C . MET A 1 94 ? -6.735 1.005 1.992 1.00 97.75 94 MET A C 1
ATOM 733 O O . MET A 1 94 ? -5.936 0.618 1.139 1.00 97.75 94 MET A O 1
ATOM 737 N N . ARG A 1 95 ? -7.965 0.485 2.085 1.00 97.88 95 ARG A N 1
ATOM 738 C CA . ARG A 1 95 ? -8.457 -0.543 1.158 1.00 97.88 95 ARG A CA 1
ATOM 739 C C . ARG A 1 95 ? -8.553 -0.015 -0.271 1.00 97.88 95 ARG A C 1
ATOM 741 O O . ARG A 1 95 ? -8.036 -0.664 -1.176 1.00 97.88 95 ARG A O 1
ATOM 748 N N . ALA A 1 96 ? -9.129 1.166 -0.474 1.00 98.12 96 ALA A N 1
ATOM 749 C CA . ALA A 1 96 ? -9.210 1.803 -1.785 1.00 98.12 96 ALA A CA 1
ATOM 750 C C . ALA A 1 96 ? -7.817 1.979 -2.412 1.00 98.12 96 ALA A C 1
ATOM 752 O O . ALA A 1 96 ? -7.598 1.599 -3.563 1.00 98.12 96 ALA A O 1
ATOM 753 N N . LEU A 1 97 ? -6.843 2.460 -1.632 1.00 98.00 97 LEU A N 1
ATOM 754 C CA . LEU A 1 97 ? -5.451 2.555 -2.072 1.00 98.00 97 LEU A CA 1
ATOM 755 C C . LEU A 1 97 ? -4.855 1.180 -2.421 1.00 98.00 97 LEU A C 1
ATOM 757 O O . LEU A 1 97 ? -4.152 1.052 -3.422 1.00 98.00 97 LEU A O 1
ATOM 761 N N . ALA A 1 98 ? -5.131 0.146 -1.623 1.00 98.12 98 ALA A N 1
ATOM 762 C CA . ALA A 1 98 ? -4.649 -1.208 -1.883 1.00 98.12 98 ALA A CA 1
ATOM 763 C C . ALA A 1 98 ? -5.213 -1.798 -3.185 1.00 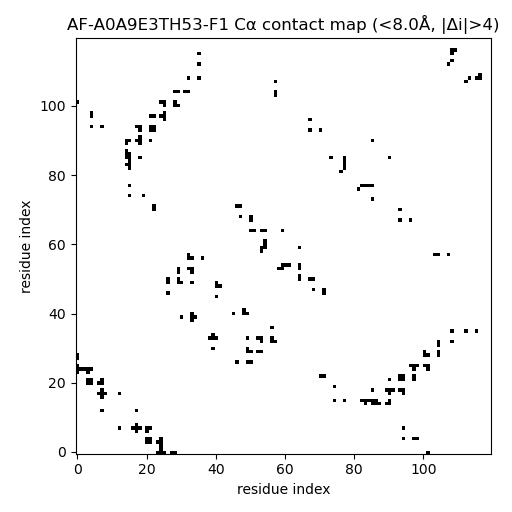98.12 98 ALA A C 1
ATOM 765 O O . ALA A 1 98 ? -4.469 -2.446 -3.921 1.00 98.12 98 ALA A O 1
ATOM 766 N N . VAL A 1 99 ? -6.491 -1.547 -3.489 1.00 97.94 99 VAL A N 1
ATOM 767 C CA . VAL A 1 99 ? -7.131 -1.963 -4.747 1.00 97.94 99 VAL A CA 1
ATOM 768 C C . VAL A 1 99 ? -6.491 -1.257 -5.942 1.00 97.94 99 VAL A C 1
ATOM 770 O O . VAL A 1 99 ? -6.084 -1.934 -6.883 1.00 97.94 99 VAL A O 1
ATOM 773 N N . ILE A 1 100 ? -6.316 0.069 -5.875 1.00 97.06 100 ILE A N 1
ATOM 774 C CA . ILE A 1 100 ? -5.664 0.851 -6.940 1.00 97.06 100 ILE A CA 1
ATOM 775 C C . ILE A 1 100 ? -4.256 0.312 -7.213 1.00 97.06 100 ILE A C 1
ATOM 777 O O . ILE A 1 100 ? -3.929 -0.040 -8.343 1.00 97.06 100 ILE A O 1
ATOM 781 N N . LEU A 1 101 ? -3.438 0.162 -6.166 1.00 96.75 101 LEU A N 1
ATOM 782 C CA . LEU A 1 101 ? -2.074 -0.346 -6.314 1.00 96.75 101 LEU A CA 1
ATOM 783 C C . LEU A 1 101 ? -2.046 -1.779 -6.855 1.00 96.75 101 LEU A C 1
ATOM 785 O O . LEU A 1 101 ? -1.163 -2.109 -7.643 1.00 96.75 101 LEU A O 1
ATOM 789 N N . ARG A 1 102 ? -2.995 -2.639 -6.463 1.00 96.44 102 ARG A N 1
ATOM 790 C CA . ARG A 1 102 ? -3.121 -3.986 -7.035 1.00 96.44 102 ARG A CA 1
ATOM 791 C C . ARG A 1 102 ? -3.366 -3.907 -8.536 1.00 96.44 102 ARG A C 1
ATOM 793 O O . ARG A 1 102 ? -2.651 -4.564 -9.294 1.00 96.44 102 ARG A O 1
ATOM 800 N N . ASP A 1 103 ? -4.363 -3.137 -8.959 1.00 96.06 103 ASP A N 1
ATOM 801 C CA . ASP A 1 103 ? -4.765 -3.038 -10.365 1.00 96.06 103 ASP A CA 1
ATOM 802 C C . ASP A 1 103 ? -3.638 -2.452 -11.229 1.00 96.06 103 ASP A C 1
ATOM 804 O O . ASP A 1 103 ? -3.337 -2.985 -12.306 1.00 96.06 103 ASP A O 1
ATOM 808 N N . ASP A 1 104 ? -2.946 -1.430 -10.721 1.00 96.06 104 ASP A N 1
ATOM 809 C CA . ASP A 1 104 ? -1.787 -0.818 -11.372 1.00 96.06 104 ASP A CA 1
ATOM 810 C C . ASP A 1 104 ? -0.630 -1.811 -11.517 1.00 96.06 104 ASP A C 1
ATOM 812 O O . ASP A 1 104 ? -0.060 -1.947 -12.603 1.00 96.06 104 ASP A O 1
ATOM 816 N N . VAL A 1 105 ? -0.307 -2.565 -10.459 1.00 95.25 105 VAL A N 1
ATOM 817 C CA . VAL A 1 105 ? 0.742 -3.597 -10.499 1.00 95.25 105 VAL A CA 1
ATOM 818 C C . VAL A 1 105 ? 0.398 -4.693 -11.495 1.00 95.25 105 VAL A C 1
ATOM 820 O O . VAL A 1 105 ? 1.241 -5.054 -12.315 1.00 95.25 105 VAL A O 1
ATOM 823 N N . VAL A 1 106 ? -0.831 -5.209 -11.475 1.00 94.25 106 VAL A N 1
ATOM 824 C CA . VAL A 1 106 ? -1.263 -6.252 -12.415 1.00 94.25 106 VAL A CA 1
ATOM 825 C C . VAL A 1 106 ? -1.193 -5.746 -13.856 1.00 94.25 106 VAL A C 1
ATOM 827 O O . VAL A 1 106 ? -0.698 -6.454 -14.736 1.00 94.25 106 VAL A O 1
ATOM 830 N N . THR A 1 107 ? -1.651 -4.520 -14.109 1.00 94.94 107 THR A N 1
ATOM 831 C CA . THR A 1 107 ? -1.596 -3.894 -15.437 1.00 94.94 107 THR A CA 1
ATOM 832 C C . THR A 1 107 ? -0.155 -3.704 -15.900 1.00 94.94 107 THR A C 1
ATOM 834 O O . THR A 1 107 ? 0.196 -4.051 -17.031 1.00 94.94 107 THR A O 1
ATOM 837 N N . TRP A 1 108 ? 0.709 -3.210 -15.018 1.00 94.81 108 TRP A N 1
ATOM 838 C CA . TRP A 1 108 ? 2.119 -2.998 -15.307 1.00 94.81 108 TRP A CA 1
ATOM 839 C C . TRP A 1 108 ? 2.865 -4.313 -15.573 1.00 94.81 108 TRP A C 1
ATOM 841 O O . TRP A 1 108 ? 3.630 -4.383 -16.536 1.00 94.81 108 TRP A O 1
ATOM 851 N N . LEU A 1 109 ? 2.596 -5.373 -14.803 1.00 93.38 109 LEU A N 1
ATOM 852 C CA . LEU A 1 109 ? 3.160 -6.708 -15.035 1.00 93.38 109 LEU A CA 1
ATOM 853 C C . LEU A 1 109 ? 2.720 -7.271 -16.390 1.00 93.38 109 LEU A C 1
ATOM 855 O O . LEU A 1 109 ? 3.553 -7.745 -17.158 1.00 93.38 109 LEU A O 1
ATOM 859 N N . LYS A 1 110 ? 1.432 -7.148 -16.734 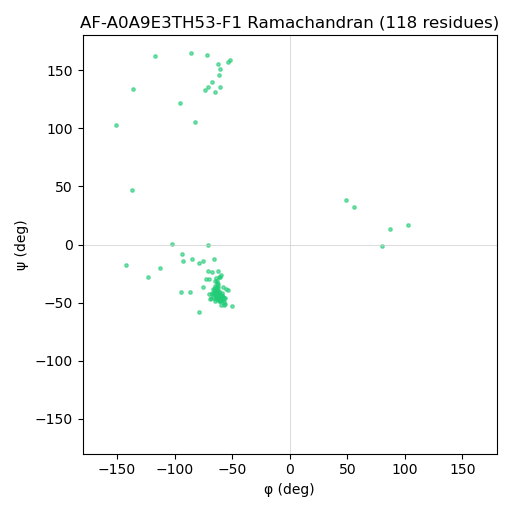1.00 92.75 110 LYS A N 1
ATOM 860 C CA . LYS A 1 110 ? 0.903 -7.580 -18.041 1.00 92.75 110 LYS A CA 1
ATOM 861 C C . LYS A 1 110 ? 1.536 -6.845 -19.215 1.00 92.75 110 LYS A C 1
ATOM 863 O O . LYS A 1 110 ? 1.597 -7.399 -20.305 1.00 92.75 110 LYS A O 1
ATOM 868 N N . LYS A 1 111 ? 1.991 -5.610 -19.015 1.00 92.75 111 LYS A N 1
ATOM 869 C CA . LYS A 1 111 ? 2.627 -4.812 -20.065 1.00 92.75 111 LYS A CA 1
ATOM 870 C C . LYS A 1 111 ? 4.128 -5.077 -20.187 1.00 92.75 111 LYS A C 1
ATOM 872 O O . LYS A 1 111 ? 4.632 -5.126 -21.304 1.00 92.75 111 LYS A O 1
ATOM 877 N N . ASN A 1 112 ? 4.834 -5.212 -19.065 1.00 91.06 112 ASN A N 1
ATOM 878 C CA . ASN A 1 112 ? 6.302 -5.163 -19.038 1.00 91.06 112 ASN A CA 1
ATOM 879 C C . ASN A 1 112 ? 6.968 -6.501 -18.678 1.00 91.06 112 ASN A C 1
ATOM 881 O O . ASN A 1 112 ? 8.135 -6.691 -18.997 1.00 91.06 112 ASN A O 1
ATOM 885 N N . HIS A 1 113 ? 6.238 -7.422 -18.046 1.00 88.00 113 HIS A N 1
ATOM 886 C CA . HIS A 1 113 ? 6.769 -8.670 -17.484 1.00 88.00 113 HIS A CA 1
ATOM 887 C C . HIS A 1 113 ? 5.848 -9.860 -17.788 1.00 88.00 113 HIS A C 1
ATOM 889 O O . HIS A 1 113 ? 5.474 -10.639 -16.910 1.00 88.00 113 HIS A O 1
ATOM 895 N N . THR A 1 114 ? 5.413 -9.973 -19.047 1.00 85.88 114 THR A N 1
ATOM 896 C CA . THR A 1 114 ? 4.482 -11.033 -19.487 1.00 85.88 114 THR A CA 1
ATOM 897 C C . THR A 1 114 ? 5.015 -12.449 -19.270 1.00 85.88 114 THR A C 1
ATOM 899 O O . THR A 1 114 ? 4.231 -13.382 -19.114 1.00 85.88 114 THR A O 1
ATOM 902 N N . ASP A 1 115 ? 6.335 -12.609 -19.252 1.00 85.00 115 ASP A N 1
ATOM 903 C CA . ASP A 1 115 ? 7.057 -13.837 -18.932 1.00 85.00 115 ASP A CA 1
ATOM 904 C C . ASP A 1 115 ? 6.814 -14.295 -17.489 1.00 85.00 115 ASP A C 1
ATOM 906 O O . ASP A 1 115 ? 6.634 -15.487 -17.267 1.00 85.00 115 ASP A O 1
ATOM 910 N N . LEU A 1 116 ? 6.686 -13.367 -16.534 1.00 80.94 116 LEU A N 1
ATOM 911 C CA . LEU A 1 116 ? 6.395 -13.679 -15.128 1.00 80.94 116 LEU A CA 1
ATOM 912 C C . LEU A 1 116 ? 4.933 -14.081 -14.877 1.00 80.94 116 LEU A C 1
ATOM 914 O O . LEU A 1 116 ? 4.603 -14.586 -13.806 1.00 80.94 116 LEU A O 1
ATOM 918 N N . LEU A 1 117 ? 4.041 -13.829 -15.839 1.00 73.31 117 LEU A N 1
ATOM 919 C CA . LEU A 1 117 ? 2.620 -14.183 -15.751 1.00 73.31 117 LEU A CA 1
ATOM 920 C C . LEU A 1 117 ? 2.304 -15.548 -16.358 1.00 73.31 117 LEU A C 1
ATOM 922 O O . LEU A 1 117 ? 1.218 -16.087 -16.138 1.00 73.31 117 LEU A O 1
ATOM 926 N N . LYS A 1 118 ? 3.236 -16.107 -17.127 1.00 62.91 118 LYS A N 1
ATOM 927 C CA . LYS A 1 118 ? 3.174 -17.495 -17.557 1.00 62.91 118 LYS A CA 1
ATOM 928 C C . LYS A 1 118 ? 3.731 -18.297 -16.389 1.00 62.91 118 LYS A C 1
ATOM 930 O O . LYS A 1 118 ? 4.920 -18.219 -16.103 1.00 62.91 118 LYS A O 1
ATOM 935 N N . GLY A 1 119 ? 2.849 -18.969 -15.650 1.00 52.16 119 GLY A N 1
ATOM 936 C CA . GLY A 1 119 ? 3.281 -19.900 -14.608 1.00 52.16 119 GLY A CA 1
ATOM 937 C C . GLY A 1 119 ? 4.296 -20.915 -15.161 1.00 52.16 119 GLY A C 1
ATOM 938 O O . GLY A 1 119 ? 4.356 -21.087 -16.383 1.00 52.16 119 GLY A O 1
ATOM 939 N N . PRO A 1 120 ? 5.104 -21.542 -14.290 1.00 47.09 120 PRO A N 1
ATOM 940 C CA . PRO A 1 120 ? 6.032 -22.590 -14.708 1.00 47.09 120 PRO A CA 1
ATOM 941 C C . PRO A 1 120 ? 5.329 -23.731 -15.455 1.00 47.09 120 PRO A C 1
ATOM 943 O O . PRO A 1 120 ? 4.144 -24.005 -15.146 1.00 47.09 120 PRO A O 1
#

Foldseek 3Di:
DVVLLVVLPDPPDDLLSSLVSLLVLQLVLLQVLQVLVVHAADPPVRSLRSLVCCCVRLVDDPVLSVLSVVSVVVNVVCPPDDPPPGDNVSSVVSSVSSVVSNVSSVVSCVVPPVVVVPDD

Secondary structure (DSSP, 8-state):
-HHHHHHTT-TT--HHHHHHHHHHHHHHHHHHHHHHTT----STTHHHHHHHHHHHHT---HHHHHHHHHHHHHHHHHTTT-TT---HHHHHHHHHHHHHHHHHHHHHHHHH-GGGGS--

Nearest PDB structures (foldseek):
  2hsb-assembly1_A  TM=8.185E-01  e=4.063E-03  Archaeoglobus fulgidus
  7bxo-assembly1_H  TM=5.727E-01  e=1.467E+00  Shewanella oneidensis MR-1
  6m6w-assembly1_H  TM=6.828E-01  e=3.161E+00  Shewanella oneidensis MR-1
  7ae6-assembly1_B  TM=6.076E-01  e=1.894E+00  Aphanizomenon flos-aquae 2012/KM1/D3

Mean predicted aligned error: 4.55 Å

Radius of gyration: 14.52 Å; Cα contacts (8 Å, |Δi|>4): 137; chains: 1; bounding box: 35×35×43 Å